Protein AF-A0A9D8UU13-F1 (afdb_monomer_lite)

Sequence (69 aa):
MLQNFRRRYLLGAYVVERTSKGWVYCLSGRDKDKSAWSRPYSSITSVTLVIARQLRREVERRDAPHLFD

Structure (mmCIF, N/CA/C/O backbone):
data_AF-A0A9D8UU13-F1
#
_entry.id   AF-A0A9D8UU13-F1
#
loop_
_atom_site.group_PDB
_atom_site.id
_atom_site.type_symbol
_atom_site.label_atom_id
_atom_site.label_alt_id
_atom_site.label_comp_id
_atom_site.label_asym_id
_atom_site.label_entity_id
_atom_site.label_seq_id
_atom_site.pdbx_PDB_ins_code
_atom_site.Cartn_x
_atom_site.Cartn_y
_atom_site.Cartn_z
_atom_site.occupa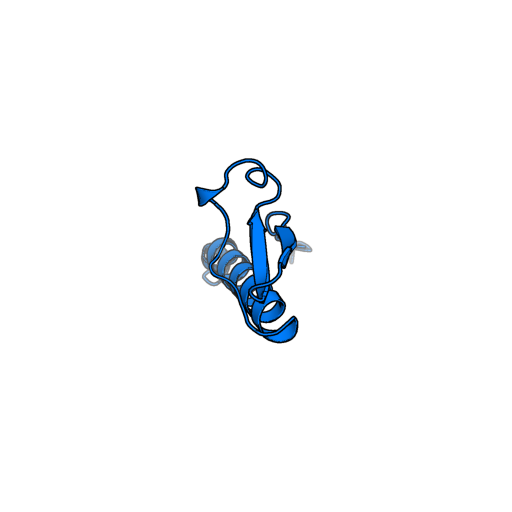ncy
_atom_site.B_iso_or_equiv
_atom_site.auth_seq_id
_atom_site.auth_comp_id
_atom_site.auth_asym_id
_atom_site.auth_atom_id
_atom_site.pdbx_PDB_model_num
ATOM 1 N N . MET A 1 1 ? 29.973 -10.468 -21.088 1.00 45.25 1 MET A N 1
ATOM 2 C CA . MET A 1 1 ? 30.265 -10.204 -19.663 1.00 45.25 1 MET A CA 1
ATOM 3 C C . MET A 1 1 ? 28.941 -9.994 -18.953 1.00 45.25 1 MET A C 1
ATOM 5 O O . MET A 1 1 ? 28.268 -9.021 -19.260 1.00 45.25 1 MET A O 1
ATOM 9 N N . LEU A 1 2 ? 28.535 -10.911 -18.075 1.00 56.12 2 LEU A N 1
ATOM 10 C CA . LEU A 1 2 ? 27.358 -10.714 -17.227 1.00 56.12 2 LEU A CA 1
ATOM 11 C C . LEU A 1 2 ? 27.712 -9.651 -16.183 1.00 56.12 2 LEU A C 1
ATOM 13 O O . LEU A 1 2 ? 28.373 -9.940 -15.188 1.00 56.12 2 LEU A O 1
ATOM 17 N N . GLN A 1 3 ? 27.345 -8.398 -16.456 1.00 56.06 3 GLN A N 1
ATOM 18 C CA . GLN A 1 3 ? 27.342 -7.352 -15.438 1.00 56.06 3 GLN A CA 1
ATOM 19 C C . GLN A 1 3 ? 26.468 -7.845 -14.280 1.00 56.06 3 GLN A C 1
ATOM 21 O O . GLN A 1 3 ? 25.351 -8.310 -14.494 1.00 56.06 3 GLN A O 1
ATOM 26 N N . ASN A 1 4 ? 26.986 -7.770 -13.054 1.00 58.34 4 ASN A N 1
ATOM 27 C CA . ASN A 1 4 ? 26.229 -8.027 -11.831 1.00 58.34 4 ASN A CA 1
ATOM 28 C C . ASN A 1 4 ? 25.084 -7.001 -11.713 1.00 58.34 4 ASN A C 1
ATOM 30 O O . ASN A 1 4 ? 25.209 -5.988 -11.024 1.00 58.34 4 ASN A O 1
ATOM 34 N N . PHE A 1 5 ? 23.972 -7.227 -12.411 1.00 68.69 5 PHE A N 1
ATOM 35 C CA . PHE A 1 5 ? 22.821 -6.335 -12.390 1.00 68.69 5 PHE A CA 1
ATOM 36 C C . PHE A 1 5 ? 22.026 -6.554 -11.106 1.00 68.69 5 PHE A C 1
ATOM 38 O O . PHE A 1 5 ? 21.154 -7.414 -11.013 1.00 68.69 5 PHE A O 1
ATOM 45 N N . ARG A 1 6 ? 22.318 -5.744 -10.087 1.00 79.50 6 ARG A N 1
ATOM 46 C CA . ARG A 1 6 ? 21.511 -5.676 -8.867 1.00 79.50 6 ARG A CA 1
ATOM 47 C C . ARG A 1 6 ? 20.429 -4.609 -9.027 1.00 79.50 6 ARG A C 1
ATOM 49 O O . ARG A 1 6 ? 20.656 -3.445 -8.703 1.00 79.50 6 ARG A O 1
ATOM 56 N N . ARG A 1 7 ? 19.243 -4.999 -9.501 1.00 81.31 7 ARG A N 1
ATOM 57 C CA . ARG A 1 7 ? 18.079 -4.098 -9.576 1.00 81.31 7 ARG A CA 1
ATOM 58 C C . ARG A 1 7 ? 17.397 -4.011 -8.210 1.00 81.31 7 ARG A C 1
ATOM 60 O O . ARG A 1 7 ? 17.153 -5.023 -7.556 1.00 81.31 7 ARG A O 1
ATOM 67 N N . ARG A 1 8 ? 17.121 -2.790 -7.748 1.00 83.25 8 ARG A N 1
ATOM 68 C CA . ARG A 1 8 ? 16.413 -2.526 -6.489 1.00 83.25 8 ARG A CA 1
ATOM 69 C C . ARG A 1 8 ? 15.261 -1.574 -6.759 1.00 83.25 8 ARG A C 1
ATOM 71 O O . ARG A 1 8 ? 15.476 -0.452 -7.207 1.00 83.25 8 ARG A O 1
ATOM 78 N N . TYR A 1 9 ? 14.056 -2.006 -6.411 1.00 82.25 9 TYR A N 1
ATOM 79 C CA . TYR A 1 9 ? 12.852 -1.195 -6.520 1.00 82.25 9 TYR A CA 1
ATOM 80 C C . TYR A 1 9 ? 12.419 -0.758 -5.130 1.00 82.25 9 TYR A C 1
ATOM 82 O O . TYR A 1 9 ? 12.094 -1.583 -4.279 1.00 82.25 9 TYR A O 1
ATOM 90 N N . LEU A 1 10 ? 12.458 0.550 -4.895 1.00 78.88 10 LEU A N 1
ATOM 91 C CA . LEU A 1 10 ? 11.930 1.137 -3.676 1.00 78.88 10 LEU A CA 1
ATOM 92 C C . LEU A 1 10 ? 10.463 1.487 -3.903 1.00 78.88 10 LEU A C 1
ATOM 94 O O . LEU A 1 10 ? 10.131 2.293 -4.776 1.00 78.88 10 LEU A O 1
ATOM 98 N N . LEU A 1 11 ? 9.600 0.862 -3.114 1.00 80.44 11 LEU A N 1
ATOM 99 C CA . LEU A 1 11 ? 8.203 1.240 -3.029 1.00 80.44 11 LEU A CA 1
ATOM 100 C C . LEU A 1 11 ? 8.074 2.527 -2.215 1.00 80.44 11 LEU A C 1
ATOM 102 O O . LEU A 1 11 ? 8.852 2.759 -1.289 1.00 80.44 11 LEU A O 1
ATOM 106 N N . GLY A 1 12 ? 7.088 3.356 -2.558 1.00 77.62 12 GLY A N 1
ATOM 107 C CA . GLY A 1 12 ? 6.750 4.518 -1.744 1.00 77.62 12 GLY A CA 1
ATOM 108 C C . GLY A 1 12 ? 6.491 4.112 -0.291 1.00 77.62 12 GLY A C 1
ATOM 109 O O . GLY A 1 12 ? 5.933 3.046 -0.029 1.00 77.62 12 GLY A O 1
ATOM 110 N N . ALA A 1 13 ? 6.913 4.952 0.652 1.00 88.38 13 ALA A N 1
ATOM 111 C CA . ALA A 1 13 ? 6.599 4.742 2.057 1.00 88.38 13 ALA A CA 1
ATOM 112 C C . ALA A 1 13 ? 5.079 4.863 2.270 1.00 88.38 13 ALA A C 1
ATOM 114 O O . ALA A 1 13 ? 4.424 5.716 1.659 1.00 88.38 13 ALA A O 1
ATOM 115 N N . TYR A 1 14 ? 4.530 3.996 3.120 1.00 91.62 14 TYR A N 1
ATOM 116 C CA . TYR A 1 14 ? 3.121 4.009 3.500 1.00 91.62 14 TYR A CA 1
ATOM 117 C C . TYR A 1 14 ? 2.967 4.361 4.971 1.00 91.62 14 TYR A C 1
ATOM 119 O O . TYR A 1 14 ? 3.775 3.957 5.807 1.00 91.62 14 TYR A O 1
ATOM 127 N N . VAL A 1 15 ? 1.883 5.062 5.279 1.00 94.75 15 VAL A N 1
ATOM 128 C CA . VAL A 1 15 ? 1.368 5.212 6.640 1.00 94.75 15 VAL A CA 1
ATOM 129 C C . VAL A 1 15 ? 0.130 4.339 6.755 1.00 94.75 15 VAL A C 1
ATOM 131 O O . VAL A 1 15 ? -0.710 4.329 5.854 1.00 94.75 15 VAL A O 1
ATOM 134 N N . VAL A 1 16 ? 0.037 3.591 7.851 1.00 95.31 16 VAL A N 1
ATOM 135 C CA . VAL A 1 16 ? -1.114 2.749 8.183 1.00 95.31 16 VAL A CA 1
ATOM 136 C C . VAL A 1 16 ? -1.666 3.215 9.521 1.00 95.31 16 VAL A C 1
ATOM 138 O O . VAL A 1 16 ? -0.910 3.380 10.475 1.00 95.31 16 VAL A O 1
ATOM 141 N N . GLU A 1 17 ? -2.980 3.399 9.595 1.00 96.62 17 GLU A N 1
ATOM 142 C CA . GLU A 1 17 ? -3.661 3.873 10.798 1.00 96.62 17 GLU A CA 1
ATOM 143 C C . GLU A 1 17 ? -4.792 2.920 11.194 1.00 96.62 17 GLU A C 1
ATOM 145 O O . GLU A 1 17 ? -5.559 2.434 10.351 1.00 96.62 17 GLU A O 1
ATOM 150 N N . ARG A 1 18 ? -4.905 2.655 12.502 1.00 97.12 18 ARG A N 1
ATOM 151 C CA . ARG A 1 18 ? -6.058 1.967 13.085 1.00 97.12 18 ARG A CA 1
ATOM 152 C C . ARG A 1 18 ? -7.108 2.996 13.492 1.00 97.12 18 ARG A C 1
ATOM 154 O O . ARG A 1 18 ? -6.891 3.782 14.402 1.00 97.12 18 ARG A O 1
ATOM 161 N N . THR A 1 19 ? -8.278 2.909 12.872 1.00 95.25 19 THR A N 1
ATOM 162 C CA . THR A 1 19 ? -9.451 3.740 13.174 1.00 95.25 19 THR A CA 1
ATOM 163 C C . THR A 1 19 ? -10.550 2.911 13.841 1.00 95.25 19 THR A C 1
ATOM 165 O O . THR A 1 19 ? -10.502 1.677 13.853 1.00 95.25 19 THR A O 1
ATOM 168 N N . SE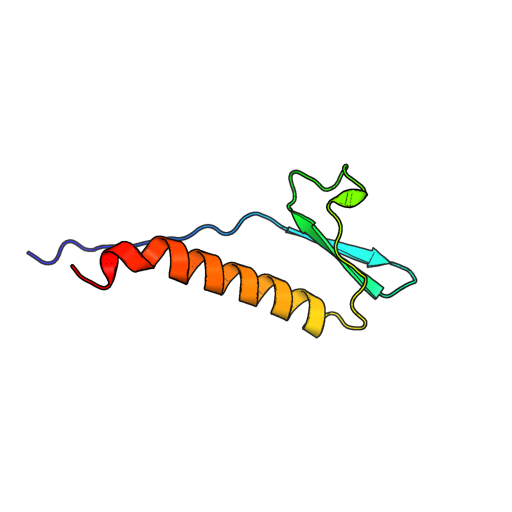R A 1 20 ? -11.605 3.577 14.320 1.00 96.12 20 SER A N 1
ATOM 169 C CA . SER A 1 20 ? -12.819 2.914 14.819 1.00 96.12 20 SER A CA 1
ATOM 170 C C .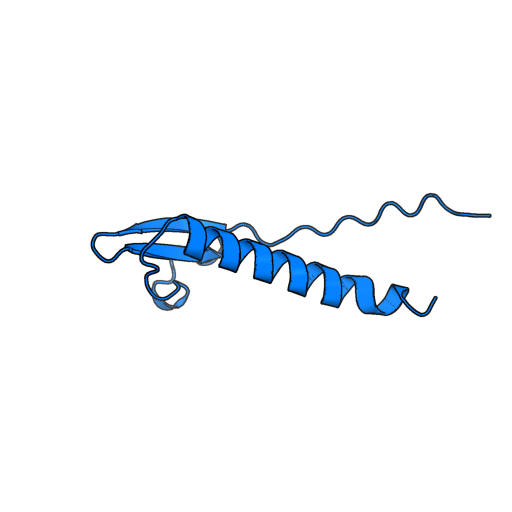 SER A 1 20 ? -13.541 2.075 13.756 1.00 96.12 20 SER A C 1
ATOM 172 O O . SER A 1 20 ? -14.241 1.126 14.097 1.00 96.12 20 SER A O 1
ATOM 174 N N . LYS A 1 21 ? -13.356 2.389 12.467 1.00 95.31 21 LYS A N 1
ATOM 175 C CA . LYS A 1 21 ? -14.005 1.702 11.336 1.00 95.31 21 LYS A CA 1
ATOM 176 C C . LYS A 1 21 ? -13.148 0.595 10.718 1.00 95.31 21 LYS A C 1
ATOM 178 O O . LYS A 1 21 ? -13.632 -0.129 9.854 1.00 95.31 21 LYS A O 1
ATOM 183 N N . GLY A 1 22 ? -11.883 0.472 11.117 1.00 97.19 22 GLY A N 1
ATOM 184 C CA . GLY A 1 22 ? -10.947 -0.480 10.524 1.00 97.19 22 GLY A CA 1
ATOM 185 C C . GLY A 1 22 ? -9.551 0.096 10.315 1.00 97.19 22 GLY A C 1
ATOM 186 O O . GLY A 1 22 ? -9.166 1.089 10.927 1.00 97.19 22 GLY A O 1
ATOM 187 N N . TRP A 1 23 ? -8.790 -0.541 9.438 1.00 98.06 23 TRP A N 1
ATOM 188 C CA . TRP A 1 23 ? -7.450 -0.132 9.033 1.00 98.06 23 TRP A CA 1
ATOM 189 C C . TRP A 1 23 ? -7.504 0.703 7.761 1.00 98.06 23 TRP A C 1
ATOM 191 O O . TRP A 1 23 ? -8.161 0.315 6.801 1.00 98.06 23 TRP A O 1
ATOM 201 N N . VAL A 1 24 ? -6.795 1.819 7.726 1.00 97.19 24 VAL A N 1
ATOM 202 C CA . VAL A 1 24 ? -6.647 2.651 6.525 1.00 97.19 24 VAL A CA 1
ATOM 203 C C . VAL A 1 24 ? -5.170 2.842 6.223 1.00 9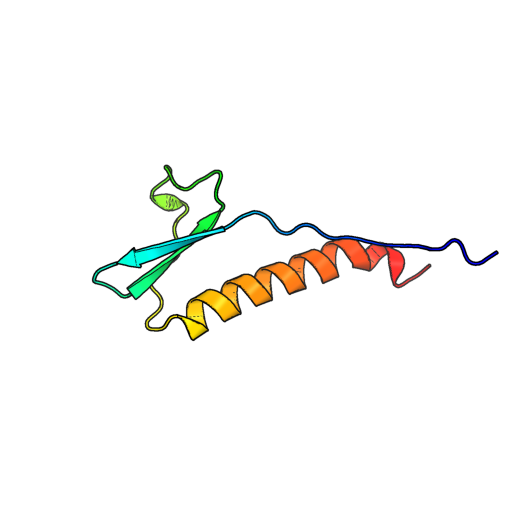7.19 24 VAL A C 1
ATOM 205 O O . VAL A 1 24 ? -4.329 2.689 7.109 1.00 97.19 24 VAL A O 1
ATOM 208 N N . TYR A 1 25 ? -4.846 3.155 4.973 1.00 96.06 25 TYR A N 1
ATOM 209 C CA . TYR A 1 25 ? -3.482 3.490 4.590 1.00 96.06 25 TYR A CA 1
ATOM 210 C C . TYR A 1 25 ? -3.443 4.640 3.583 1.00 96.06 25 TYR A C 1
ATOM 212 O O . TYR A 1 25 ? -4.408 4.875 2.852 1.00 96.06 25 TYR A O 1
ATOM 220 N N . CYS A 1 26 ? -2.310 5.330 3.526 1.00 95.00 26 CYS A N 1
ATOM 221 C CA . CYS A 1 26 ? -1.986 6.328 2.510 1.00 95.00 26 CYS A CA 1
ATOM 222 C C . CYS A 1 26 ? -0.470 6.331 2.237 1.00 95.00 26 CYS A C 1
ATOM 224 O O . CYS A 1 26 ? 0.296 5.638 2.910 1.00 95.00 26 CYS A O 1
ATOM 226 N N . LEU A 1 27 ? -0.021 7.086 1.231 1.00 91.88 27 LEU A N 1
ATOM 227 C CA . LEU A 1 27 ? 1.411 7.329 1.014 1.00 91.88 27 LEU A CA 1
ATOM 228 C C . LEU A 1 27 ? 1.936 8.318 2.061 1.00 91.88 27 LEU A C 1
ATOM 230 O O . LEU A 1 27 ? 1.290 9.332 2.306 1.00 91.88 27 LEU A O 1
ATOM 234 N N . SER A 1 28 ? 3.134 8.087 2.603 1.00 87.94 28 SER A N 1
ATOM 235 C CA . SER A 1 28 ? 3.698 8.895 3.699 1.00 87.94 28 SER A CA 1
ATOM 236 C C . SER A 1 28 ? 3.877 10.381 3.386 1.00 87.94 28 SER A C 1
ATOM 238 O O . SER A 1 28 ? 3.958 11.176 4.308 1.00 87.94 28 SER A O 1
ATOM 240 N N . GLY A 1 29 ? 3.923 10.782 2.113 1.00 89.38 29 GLY A N 1
ATOM 241 C CA . GLY A 1 29 ? 3.952 12.198 1.720 1.00 89.38 29 GLY A CA 1
ATOM 242 C C . GLY A 1 29 ? 2.574 12.864 1.609 1.00 89.38 29 GLY A C 1
ATOM 243 O O . GLY A 1 29 ? 2.499 14.019 1.201 1.00 89.38 29 GLY A O 1
ATOM 244 N N . ARG A 1 30 ? 1.484 12.135 1.878 1.00 91.19 30 ARG A N 1
ATOM 245 C CA . ARG A 1 30 ? 0.092 12.593 1.730 1.00 91.19 30 ARG A CA 1
ATOM 246 C C . ARG A 1 30 ? -0.764 12.323 2.970 1.00 91.19 30 ARG A C 1
ATOM 248 O O . ARG A 1 30 ? -1.980 12.419 2.897 1.00 91.19 30 ARG A O 1
ATOM 255 N N . ASP A 1 31 ? -0.150 12.007 4.101 1.00 91.50 31 ASP A N 1
ATOM 256 C CA . ASP A 1 31 ? -0.831 11.724 5.370 1.00 91.50 31 ASP A CA 1
ATOM 257 C C . ASP A 1 31 ? -1.722 12.886 5.844 1.00 91.50 31 ASP A C 1
ATOM 259 O O . AS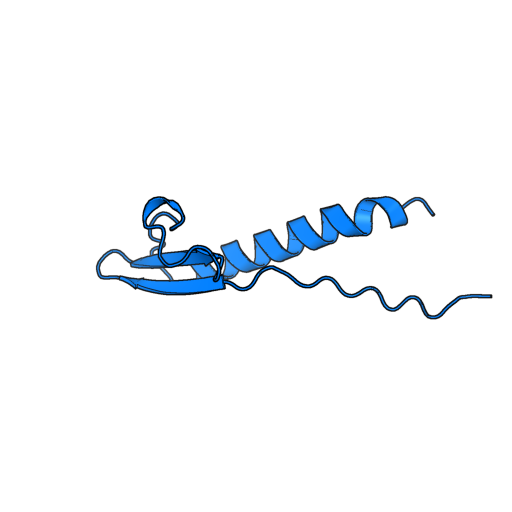P A 1 31 ? -2.832 12.669 6.333 1.00 91.50 31 ASP A O 1
ATOM 263 N N . LYS A 1 32 ? -1.279 14.128 5.613 1.00 91.88 32 LYS A N 1
ATOM 264 C CA . LYS A 1 32 ? -2.043 15.348 5.923 1.00 91.88 32 LYS A CA 1
ATOM 265 C C . LYS A 1 32 ? -3.250 15.579 5.007 1.00 91.88 32 LYS A C 1
ATOM 267 O O . LYS A 1 32 ? -4.147 16.342 5.367 1.00 91.88 32 LYS A O 1
ATOM 272 N N . ASP A 1 33 ? -3.289 14.943 3.838 1.00 93.62 33 ASP A N 1
ATOM 273 C CA . ASP A 1 33 ? -4.409 15.028 2.904 1.00 93.62 33 ASP A CA 1
ATOM 274 C C . ASP A 1 33 ? -5.428 13.928 3.213 1.00 93.62 33 ASP A C 1
ATOM 276 O O . ASP A 1 33 ? -5.258 12.761 2.861 1.00 93.62 33 ASP A O 1
ATOM 280 N N . LYS A 1 34 ? -6.542 14.317 3.841 1.00 89.00 34 LYS A N 1
ATOM 281 C CA . LYS A 1 34 ? -7.627 13.394 4.206 1.00 89.00 34 LYS A CA 1
ATOM 282 C C . LYS A 1 34 ? -8.194 12.623 3.009 1.00 89.00 34 LYS A C 1
ATOM 284 O O . LYS A 1 34 ? -8.687 11.515 3.197 1.00 89.00 34 LYS A O 1
ATOM 289 N N . SER A 1 35 ? -8.129 13.179 1.798 1.00 93.19 35 SER A N 1
ATOM 290 C CA . SER A 1 35 ? -8.639 12.525 0.587 1.00 93.19 35 SER A CA 1
ATOM 291 C C . SER A 1 35 ? -7.707 11.432 0.052 1.00 93.19 35 SER A C 1
ATOM 293 O O . SER A 1 35 ? -8.151 10.551 -0.683 1.00 93.19 35 SER A O 1
ATOM 295 N N . ALA A 1 36 ? -6.433 11.442 0.456 1.00 94.00 36 ALA A N 1
ATOM 296 C CA . ALA A 1 36 ? -5.435 10.461 0.039 1.00 94.00 36 ALA A CA 1
ATOM 297 C C . ALA A 1 36 ? -5.523 9.129 0.805 1.00 94.00 36 ALA A C 1
ATOM 299 O O . ALA A 1 36 ? -4.811 8.177 0.471 1.00 94.00 36 ALA A O 1
ATOM 300 N N . TRP A 1 37 ? -6.378 9.053 1.828 1.00 95.75 37 TRP A N 1
ATOM 301 C CA . TRP A 1 37 ? -6.572 7.854 2.633 1.00 95.75 37 TRP A CA 1
ATOM 302 C C . TRP A 1 37 ? -7.487 6.844 1.951 1.00 95.75 37 TRP A C 1
ATOM 304 O O . TRP A 1 37 ? -8.509 7.173 1.348 1.00 95.75 37 TRP A O 1
ATOM 314 N N . SER A 1 38 ? -7.128 5.570 2.079 1.00 95.62 38 SER A N 1
ATOM 315 C CA . SER A 1 38 ? -7.949 4.474 1.589 1.00 95.62 38 SER A CA 1
ATOM 316 C C . SER A 1 38 ? -9.284 4.379 2.329 1.00 95.62 38 SER A C 1
ATOM 318 O O . SER A 1 38 ? -9.448 4.837 3.462 1.00 95.62 38 SER A O 1
ATOM 320 N N . ARG A 1 39 ? -10.226 3.638 1.738 1.00 95.94 39 ARG A N 1
ATOM 321 C CA . ARG A 1 39 ? -11.381 3.135 2.493 1.00 95.94 39 ARG A CA 1
ATOM 322 C C . ARG A 1 39 ? -10.909 2.201 3.628 1.00 95.94 39 ARG A C 1
ATOM 324 O O . ARG A 1 39 ? -9.845 1.589 3.485 1.00 95.94 39 ARG A O 1
ATOM 331 N N . PRO A 1 40 ? -11.677 2.069 4.726 1.00 97.19 40 PRO A N 1
ATOM 332 C CA . PRO A 1 40 ? -11.325 1.172 5.824 1.00 97.19 40 PRO A CA 1
ATOM 333 C C . PRO A 1 40 ? -11.367 -0.305 5.421 1.00 97.19 40 PRO A C 1
ATOM 335 O O . PRO A 1 40 ? -12.326 -0.767 4.803 1.00 97.19 40 PRO A O 1
ATOM 338 N N . TYR A 1 41 ? -10.348 -1.048 5.837 1.00 97.62 41 TYR A N 1
ATOM 339 C CA . TYR A 1 41 ? -10.247 -2.499 5.752 1.00 97.62 41 TYR A CA 1
ATOM 340 C C . TYR A 1 41 ? -10.548 -3.128 7.113 1.00 97.62 41 TYR A C 1
ATOM 342 O O . TYR A 1 41 ? -10.105 -2.643 8.155 1.00 97.62 41 TYR A O 1
ATOM 350 N N . SER A 1 42 ? -11.273 -4.243 7.123 1.00 96.06 42 SER A N 1
ATOM 351 C CA . SER A 1 42 ? -11.698 -4.905 8.363 1.00 96.06 42 SER A CA 1
ATOM 352 C C . SER A 1 42 ? -10.544 -5.541 9.152 1.00 96.06 42 SER A C 1
ATOM 354 O O . SER A 1 42 ? -10.616 -5.610 10.378 1.00 96.06 42 SER A O 1
ATOM 356 N N . SER A 1 43 ? -9.458 -5.953 8.487 1.00 96.75 43 SER A N 1
ATOM 357 C CA . SER A 1 43 ? -8.335 -6.669 9.108 1.00 96.75 43 SER A CA 1
ATOM 358 C C . SER A 1 43 ? -6.966 -6.119 8.703 1.00 96.75 43 SER A C 1
ATOM 360 O O . SER A 1 43 ? -6.802 -5.521 7.635 1.00 96.75 43 SER A O 1
ATOM 362 N N . ILE A 1 44 ? -5.970 -6.365 9.563 1.00 96.81 44 ILE A N 1
ATOM 363 C CA . ILE A 1 44 ? -4.571 -6.006 9.304 1.00 96.81 44 ILE A CA 1
ATOM 364 C C . ILE A 1 44 ? -4.020 -6.768 8.089 1.00 96.81 44 ILE A C 1
ATOM 366 O O . ILE A 1 44 ? -3.317 -6.206 7.258 1.00 96.81 44 ILE A O 1
ATOM 370 N N . THR A 1 45 ? -4.418 -8.031 7.921 1.00 97.31 45 THR A N 1
ATOM 371 C CA . THR A 1 45 ? -4.030 -8.856 6.773 1.00 97.31 45 THR A CA 1
ATOM 372 C C . THR A 1 45 ? -4.468 -8.221 5.458 1.00 97.31 45 THR A C 1
ATOM 374 O O . THR A 1 45 ? -3.674 -8.139 4.523 1.00 97.31 45 THR A O 1
ATOM 377 N N . SER A 1 46 ? -5.704 -7.718 5.388 1.00 96.44 46 SER A N 1
ATOM 378 C CA . SER A 1 46 ? -6.232 -7.090 4.175 1.00 96.44 46 SER A CA 1
ATOM 379 C C . SER A 1 46 ? -5.446 -5.839 3.783 1.00 96.44 46 SER A C 1
ATOM 381 O O . SER A 1 46 ? -5.051 -5.723 2.624 1.00 96.44 46 SER A O 1
ATOM 383 N N . VAL A 1 47 ? -5.165 -4.928 4.725 1.00 96.31 47 VAL A N 1
ATOM 384 C CA . VAL A 1 47 ? -4.393 -3.708 4.414 1.00 96.31 47 VAL A CA 1
ATOM 385 C C . VAL A 1 47 ? -2.954 -4.041 3.997 1.00 96.31 47 VAL A C 1
ATOM 387 O O . VAL A 1 47 ? -2.453 -3.489 3.017 1.00 96.31 47 VAL A O 1
ATOM 390 N N . THR A 1 48 ? -2.321 -5.023 4.642 1.00 95.50 48 THR A N 1
ATOM 391 C CA . THR A 1 48 ? -0.964 -5.468 4.292 1.00 95.50 48 THR A CA 1
ATOM 392 C C . THR A 1 48 ? -0.906 -6.091 2.896 1.00 95.50 48 THR A C 1
ATOM 394 O O . THR A 1 48 ? -0.013 -5.766 2.113 1.00 95.50 48 THR A O 1
ATOM 397 N N . LEU A 1 49 ? -1.877 -6.935 2.528 1.00 96.38 49 LEU A N 1
ATOM 398 C CA . LEU A 1 49 ? -1.946 -7.529 1.186 1.00 96.38 49 LEU A CA 1
ATOM 399 C C . LEU A 1 49 ? -2.161 -6.479 0.091 1.00 96.38 49 LEU A C 1
ATOM 401 O O . LEU A 1 49 ? -1.666 -6.638 -1.027 1.00 96.38 49 LEU A O 1
ATOM 405 N N . VAL A 1 50 ? -2.876 -5.392 0.392 1.00 94.00 50 VAL A N 1
ATOM 406 C CA . VAL A 1 50 ? -3.032 -4.277 -0.548 1.00 94.00 50 VAL A CA 1
ATOM 407 C C . VAL A 1 50 ? -1.691 -3.588 -0.788 1.00 94.00 50 VAL A C 1
ATOM 409 O O . VAL A 1 50 ? -1.334 -3.375 -1.946 1.00 94.00 50 VAL A O 1
ATOM 412 N N . ILE A 1 51 ? -0.919 -3.310 0.264 1.00 91.94 51 ILE A N 1
ATOM 413 C CA . ILE A 1 51 ? 0.428 -2.731 0.143 1.00 91.94 51 ILE A CA 1
ATOM 414 C C . ILE A 1 51 ? 1.355 -3.670 -0.646 1.00 91.94 51 ILE A C 1
ATOM 416 O O . ILE A 1 51 ? 2.031 -3.230 -1.576 1.00 91.94 51 ILE A O 1
ATOM 420 N N . ALA A 1 52 ? 1.320 -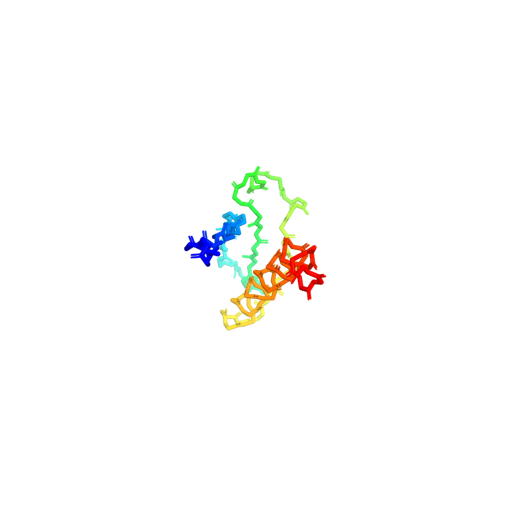4.976 -0.366 1.00 93.31 52 ALA A N 1
ATOM 421 C CA . ALA A 1 52 ? 2.088 -5.969 -1.119 1.00 93.31 52 ALA A CA 1
ATOM 422 C C . ALA A 1 52 ? 1.709 -5.994 -2.613 1.00 93.31 52 ALA A C 1
ATOM 424 O O . ALA A 1 52 ? 2.571 -6.118 -3.483 1.00 93.31 52 ALA A O 1
ATOM 425 N N . ARG A 1 53 ? 0.424 -5.809 -2.946 1.00 93.06 53 ARG A N 1
ATOM 426 C CA . ARG A 1 53 ? -0.024 -5.690 -4.341 1.00 93.06 53 ARG A CA 1
ATOM 427 C C . ARG A 1 53 ? 0.514 -4.423 -5.016 1.00 93.06 53 ARG A C 1
ATOM 429 O O . ARG A 1 53 ? 0.821 -4.476 -6.204 1.00 93.06 53 ARG A O 1
ATOM 436 N N . GLN A 1 54 ? 0.648 -3.310 -4.291 1.00 90.75 54 GLN A N 1
ATOM 437 C CA . GLN A 1 54 ? 1.280 -2.101 -4.836 1.00 90.75 54 GLN A CA 1
ATOM 438 C C . GLN A 1 54 ? 2.770 -2.316 -5.107 1.00 90.75 54 GLN A C 1
ATOM 440 O O . GLN A 1 54 ? 3.247 -1.913 -6.165 1.00 90.75 54 GLN A O 1
ATOM 445 N N . LEU A 1 55 ? 3.476 -3.021 -4.212 1.00 89.69 55 LEU A N 1
ATOM 446 C CA . LEU A 1 55 ? 4.863 -3.430 -4.451 1.00 89.69 55 LEU A CA 1
ATOM 447 C C . LEU A 1 55 ? 4.988 -4.208 -5.757 1.00 89.69 55 LEU A C 1
ATOM 449 O O . LEU A 1 55 ? 5.794 -3.855 -6.612 1.00 89.69 55 LEU A O 1
ATOM 453 N N . ARG A 1 56 ? 4.159 -5.245 -5.916 1.00 92.19 56 ARG A N 1
ATOM 454 C CA . ARG A 1 56 ? 4.168 -6.100 -7.103 1.00 92.19 56 ARG A CA 1
ATOM 455 C C . ARG A 1 56 ? 3.977 -5.289 -8.385 1.00 92.19 56 ARG A C 1
ATOM 457 O O . ARG A 1 56 ? 4.781 -5.428 -9.296 1.00 92.19 56 ARG A O 1
ATOM 464 N N . ARG A 1 57 ? 2.964 -4.417 -8.430 1.00 90.69 57 ARG A N 1
ATOM 465 C CA . ARG A 1 57 ? 2.706 -3.552 -9.594 1.00 90.69 57 ARG A CA 1
ATOM 466 C C . ARG A 1 57 ? 3.894 -2.660 -9.921 1.00 90.69 57 ARG A C 1
ATOM 468 O O . ARG A 1 57 ? 4.195 -2.452 -11.090 1.00 90.69 57 ARG A O 1
ATOM 475 N N . GLU A 1 58 ? 4.556 -2.126 -8.900 1.00 89.44 58 GLU A N 1
ATOM 476 C CA . GLU A 1 58 ? 5.697 -1.243 -9.102 1.00 89.44 58 GLU A CA 1
ATOM 477 C C . GLU A 1 58 ? 6.921 -1.986 -9.639 1.00 89.44 58 GLU A C 1
ATOM 479 O O . GLU A 1 58 ? 7.608 -1.472 -10.520 1.00 89.44 58 GLU A O 1
ATOM 484 N N . VAL A 1 59 ? 7.160 -3.203 -9.151 1.00 90.94 59 VAL A N 1
ATOM 485 C CA . VAL A 1 59 ? 8.200 -4.088 -9.684 1.00 90.94 59 VAL A CA 1
ATOM 486 C C . VAL A 1 59 ? 7.879 -4.458 -11.129 1.00 90.94 59 VAL A C 1
ATOM 488 O O . VAL A 1 59 ? 8.700 -4.200 -11.998 1.00 90.94 59 VAL A O 1
ATOM 491 N N . GLU A 1 60 ? 6.676 -4.968 -11.406 1.00 91.62 60 GLU A N 1
ATOM 492 C CA . GLU A 1 60 ? 6.254 -5.352 -12.762 1.00 91.62 60 GLU A CA 1
ATOM 493 C C . GLU A 1 60 ? 6.394 -4.178 -13.740 1.00 91.62 60 GLU A C 1
ATOM 495 O O . GLU A 1 60 ? 6.963 -4.325 -14.815 1.00 91.62 60 GLU A O 1
ATOM 500 N N . ARG A 1 61 ? 5.947 -2.980 -13.349 1.00 89.81 61 ARG A N 1
ATOM 501 C CA . ARG A 1 61 ? 6.021 -1.778 -14.187 1.00 89.81 61 ARG A CA 1
ATOM 502 C C . ARG A 1 61 ? 7.455 -1.331 -14.468 1.00 89.81 61 ARG A C 1
ATOM 504 O O . ARG A 1 61 ? 7.742 -0.904 -15.582 1.00 89.81 61 ARG A O 1
ATOM 511 N N . ARG A 1 62 ? 8.333 -1.348 -13.460 1.00 89.56 62 ARG A N 1
ATOM 512 C CA . ARG A 1 62 ? 9.715 -0.856 -13.598 1.00 89.56 62 ARG A CA 1
ATOM 513 C C . ARG A 1 62 ? 10.665 -1.889 -14.191 1.00 89.56 62 ARG A C 1
ATOM 515 O O . ARG A 1 62 ? 11.683 -1.492 -14.744 1.00 89.56 62 ARG A O 1
ATOM 522 N N . ASP A 1 63 ? 10.360 -3.174 -14.054 1.00 90.19 63 ASP A N 1
ATOM 523 C CA . ASP A 1 63 ? 11.183 -4.259 -14.591 1.00 90.19 63 ASP A CA 1
ATOM 524 C C . ASP A 1 63 ? 10.716 -4.719 -15.981 1.00 90.19 63 ASP A C 1
ATOM 526 O O . ASP A 1 63 ? 11.504 -5.303 -16.715 1.00 90.19 63 ASP A O 1
ATOM 530 N N . ALA A 1 64 ? 9.487 -4.383 -16.400 1.00 88.38 64 ALA A N 1
ATOM 531 C CA . ALA A 1 64 ? 8.964 -4.710 -17.732 1.00 88.38 64 ALA A CA 1
ATOM 532 C C . ALA A 1 64 ? 9.907 -4.380 -18.909 1.00 88.38 64 ALA A C 1
ATOM 534 O O . ALA A 1 64 ? 10.033 -5.232 -19.788 1.00 88.38 64 ALA A O 1
ATOM 535 N N . PRO A 1 65 ? 10.602 -3.222 -18.956 1.00 85.94 65 PRO A N 1
ATOM 536 C CA . PRO A 1 65 ? 11.525 -2.916 -20.052 1.00 85.94 65 PRO A CA 1
ATOM 537 C C . PRO A 1 65 ? 12.692 -3.900 -20.174 1.00 85.94 65 PRO A C 1
ATOM 539 O O . PRO A 1 65 ? 13.261 -4.027 -21.245 1.00 85.94 65 PRO A O 1
ATOM 542 N N . HIS A 1 66 ? 13.033 -4.599 -19.093 1.00 82.88 66 HIS A N 1
ATOM 543 C CA . HIS A 1 66 ? 14.175 -5.499 -19.034 1.00 82.88 66 HIS A CA 1
ATOM 544 C C . HIS A 1 66 ? 13.827 -6.977 -19.226 1.00 82.88 66 HIS A C 1
ATOM 546 O O . HIS A 1 66 ? 14.715 -7.823 -19.154 1.00 82.88 66 HIS A O 1
ATOM 552 N N . LEU A 1 67 ? 12.546 -7.312 -19.390 1.00 70.44 67 LEU A N 1
ATOM 553 C CA . LEU A 1 67 ? 12.115 -8.686 -19.668 1.00 70.44 67 LEU A CA 1
ATOM 554 C C . LEU A 1 67 ? 12.344 -9.084 -21.135 1.00 70.44 67 LEU A C 1
ATOM 556 O O . LEU A 1 67 ? 12.210 -10.258 -21.467 1.00 70.44 67 LEU A O 1
ATOM 560 N N . PHE A 1 68 ? 12.662 -8.113 -21.995 1.00 63.81 68 PHE A N 1
ATOM 561 C CA . PHE A 1 68 ? 12.850 -8.286 -23.438 1.00 63.81 68 PHE A CA 1
ATOM 562 C C . PHE A 1 68 ? 14.292 -7.998 -23.905 1.00 63.81 68 PHE A C 1
ATOM 564 O O . PHE A 1 68 ? 14.528 -8.008 -25.112 1.00 63.81 68 PHE A O 1
ATOM 571 N N . ASP A 1 69 ? 15.212 -7.738 -22.965 1.00 54.53 69 ASP A N 1
ATOM 572 C CA . ASP A 1 69 ? 16.659 -7.556 -23.196 1.00 54.53 69 ASP A CA 1
ATOM 573 C C . ASP A 1 69 ? 17.424 -8.893 -23.144 1.00 54.53 69 ASP A C 1
ATOM 575 O O . ASP A 1 69 ? 17.069 -9.753 -22.300 1.00 54.53 69 ASP A O 1
#

pLDDT: mean 88.0, std 11.83, range [45.25, 98.06]

Foldseek 3Di:
DPDPDDDDDDDFDKDWDQDPQAIKMFGPVCPVPPVRIDDHDHDPVVVVVVSVVSVVVRCCVVCVVVVVD

Radius of gyration: 15.94 Å; chains: 1; bounding box: 44×26×38 Å

Secondary structure (DSSP, 8-state):
---------PPPPEEEEEETTEEEEEETTSTT-GGGSPPPBSSHHHHHHHHHHHHHHHHHHHHGGGS--